Protein AF-A0A2A4X9M0-F1 (afdb_monomer_lite)

Radius of gyration: 21.64 Å; chains: 1; bounding box: 38×51×65 Å

Foldseek 3Di:
DDDPPPPPVVVVVVVVPVPPPLVVVQLVVLPDPLF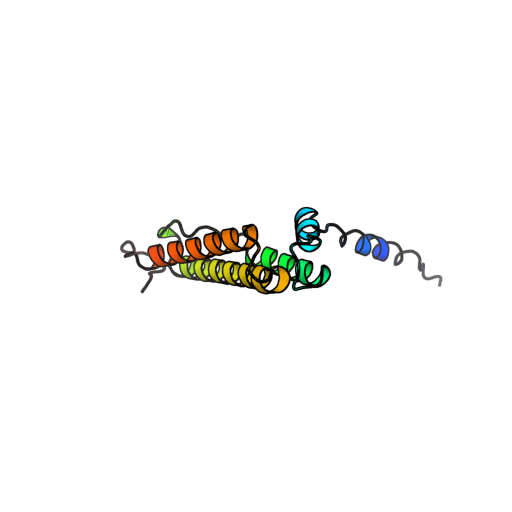PADHSVVSSVLVVVLCVLQPPQDFLDDLLCALVVLVVSLVSLVSNLVSLQCSCCRGRVVPDPVSVVSSVVSVVSNVRSVVSLPDAHDPPRPHHRD

Sequence (130 aa):
MFVNYSQYLVCCFFALVFLTVSNTAFSRGCASPANVGCSVAECEALQATMKVTCGKVSSCEKISTGCSDLQAMKGKWLACYTERNIINNRCYAGGDLGHQMAAASAIEHVGKCEKMIALPEPIGCADPCP

Secondary structure (DSSP, 8-state):
----TTSSHHHHHHHHHTT----HHHHHHHTSTT--SS-HHHHHHHHHHHHHHTTT------GGG-HHHHHHHHHHHHHHHHHHHHHHHHHSTT--HHHHHHHHHHHHHHHHHHHHHTSPPPTT-SS---

pLDDT: mean 80.92, std 18.94, range [36.75, 97.75]

Structure (mmCIF, N/CA/C/O backbone):
data_AF-A0A2A4X9M0-F1
#
_entry.id   AF-A0A2A4X9M0-F1
#
loop_
_atom_site.group_PDB
_atom_site.id
_atom_site.type_symbol
_atom_site.label_atom_id
_atom_site.label_alt_id
_atom_site.label_comp_id
_atom_site.label_asym_id
_atom_site.label_entity_id
_atom_site.label_seq_id
_atom_site.pdbx_PDB_ins_code
_atom_site.Cartn_x
_atom_site.Cartn_y
_atom_site.Cartn_z
_atom_site.occupancy
_atom_site.B_iso_or_equiv
_atom_site.auth_seq_id
_atom_site.auth_comp_id
_atom_site.auth_asym_id
_atom_site.auth_atom_id
_atom_site.pdbx_PDB_model_num
ATOM 1 N N . MET A 1 1 ? -24.620 -40.696 -38.819 1.00 42.16 1 MET A N 1
ATOM 2 C CA . MET A 1 1 ? -23.360 -40.275 -38.170 1.00 42.16 1 MET A CA 1
ATOM 3 C C . MET A 1 1 ? -22.722 -39.182 -39.010 1.00 42.16 1 MET A C 1
ATOM 5 O O . MET A 1 1 ? -22.081 -39.512 -39.988 1.00 42.16 1 MET A O 1
ATOM 9 N N . PHE A 1 2 ? -22.925 -37.913 -38.659 1.00 36.75 2 PHE A N 1
ATOM 10 C CA . PHE A 1 2 ? -22.014 -36.820 -39.014 1.00 36.75 2 PHE A CA 1
ATOM 11 C C . PHE A 1 2 ? -22.091 -35.807 -37.875 1.00 36.75 2 PHE A C 1
ATOM 13 O O . PHE A 1 2 ? -23.095 -35.125 -37.688 1.00 36.75 2 PHE A O 1
ATOM 20 N N . VAL A 1 3 ? -21.058 -35.834 -37.038 1.00 41.59 3 VAL A N 1
ATOM 21 C CA . VAL A 1 3 ? -20.885 -34.967 -35.875 1.00 41.59 3 VAL A CA 1
ATOM 22 C C . VAL A 1 3 ? -20.485 -33.596 -36.415 1.00 41.59 3 VAL A C 1
ATOM 24 O O . VAL A 1 3 ? -19.462 -33.470 -37.086 1.00 41.59 3 VAL A O 1
ATOM 27 N N . ASN A 1 4 ? -21.327 -32.586 -36.204 1.00 41.84 4 ASN A N 1
ATOM 28 C CA . ASN A 1 4 ? -21.136 -31.260 -36.781 1.00 41.84 4 ASN A CA 1
ATOM 29 C C . ASN A 1 4 ? -20.118 -30.475 -35.933 1.00 41.84 4 ASN A C 1
ATOM 31 O O . ASN A 1 4 ? -20.447 -29.870 -34.918 1.00 41.84 4 ASN A O 1
ATOM 35 N N . TYR A 1 5 ? -18.856 -30.520 -36.361 1.00 48.53 5 TYR A N 1
ATOM 36 C CA . TYR A 1 5 ? -17.669 -29.891 -35.755 1.00 48.53 5 TYR A CA 1
ATOM 37 C C . TYR A 1 5 ? -17.692 -28.343 -35.751 1.00 48.53 5 TYR A C 1
ATOM 39 O O . TYR A 1 5 ? -16.729 -27.700 -35.338 1.00 48.53 5 TYR A O 1
ATOM 47 N N . SER A 1 6 ? -18.786 -27.730 -36.210 1.00 46.78 6 SER A N 1
ATOM 48 C CA . SER A 1 6 ? -18.904 -26.295 -36.496 1.00 46.78 6 SER A CA 1
ATOM 49 C C . SER A 1 6 ? -19.495 -25.460 -35.347 1.00 46.78 6 SER A C 1
ATOM 51 O O . SER A 1 6 ? -19.892 -24.318 -35.568 1.00 46.78 6 SER A O 1
ATOM 53 N N . GLN A 1 7 ? -19.584 -25.999 -34.127 1.00 44.78 7 GLN A N 1
ATOM 54 C CA . GLN A 1 7 ? -20.085 -25.258 -32.954 1.00 44.78 7 GLN A CA 1
ATOM 55 C C . GLN A 1 7 ? -19.000 -24.898 -31.930 1.00 44.78 7 GLN A C 1
ATOM 57 O O . GLN A 1 7 ? -19.199 -23.991 -31.129 1.00 44.78 7 GLN A O 1
ATOM 62 N N . TYR A 1 8 ? -17.823 -25.527 -31.994 1.00 45.12 8 TYR A N 1
ATOM 63 C CA . TYR A 1 8 ? -16.724 -25.243 -31.061 1.00 45.12 8 TYR A CA 1
ATOM 64 C C . TYR A 1 8 ? -15.825 -24.080 -31.503 1.00 45.12 8 TYR A C 1
ATOM 66 O O . TYR A 1 8 ? -15.184 -23.442 -30.673 1.00 45.12 8 TYR A O 1
ATOM 74 N N . LEU A 1 9 ? -15.811 -23.751 -32.798 1.00 44.59 9 LEU A N 1
ATOM 75 C CA . LEU A 1 9 ? -14.924 -22.724 -33.360 1.00 44.59 9 LEU A CA 1
ATOM 76 C C . LEU A 1 9 ? -15.377 -21.285 -33.055 1.00 44.59 9 LEU A C 1
ATOM 78 O O . LEU A 1 9 ? -14.558 -20.370 -33.038 1.00 44.59 9 LEU A O 1
ATOM 82 N N . VAL A 1 10 ? -16.662 -21.084 -32.746 1.00 47.69 10 VAL A N 1
ATOM 83 C CA . VAL A 1 10 ? -17.224 -19.752 -32.453 1.00 47.69 10 VAL A CA 1
ATOM 84 C C . VAL A 1 10 ? -17.037 -19.362 -30.979 1.00 47.69 10 VAL A C 1
ATOM 86 O O . VAL A 1 10 ? -16.906 -18.180 -30.666 1.00 47.69 10 VAL A O 1
ATOM 89 N N . CYS A 1 11 ? -16.918 -20.333 -30.066 1.00 38.84 11 CYS A N 1
ATOM 90 C CA . CYS A 1 11 ? -16.662 -20.056 -28.648 1.00 38.84 11 CYS A CA 1
ATOM 91 C C . CYS A 1 11 ? -15.207 -19.646 -28.361 1.00 38.84 11 CYS A C 1
ATOM 93 O O . CYS A 1 11 ? -14.969 -18.891 -27.421 1.00 38.84 11 CYS A O 1
ATOM 95 N N . CYS A 1 12 ? -14.236 -20.073 -29.177 1.00 40.78 12 CYS A N 1
ATOM 96 C CA . CYS A 1 12 ? -12.833 -19.685 -28.983 1.00 40.78 12 CYS A CA 1
ATOM 97 C C . CYS A 1 12 ? -12.534 -18.237 -29.400 1.00 40.78 12 CYS A C 1
ATOM 99 O O . CYS A 1 12 ? -11.636 -17.620 -28.832 1.00 40.78 12 CYS A O 1
ATOM 101 N N . PHE A 1 13 ? -13.295 -17.658 -30.335 1.00 39.66 13 PHE A N 1
ATOM 102 C CA . PHE A 1 13 ? -13.058 -16.278 -30.772 1.00 39.66 13 PHE A CA 1
ATOM 103 C C . PHE A 1 13 ? -13.588 -15.225 -29.792 1.00 39.66 13 PHE A C 1
ATOM 105 O O . PHE A 1 13 ? -12.980 -14.166 -29.656 1.00 39.66 13 PHE A O 1
ATOM 112 N N . PHE A 1 14 ? -14.650 -15.516 -29.035 1.00 42.00 14 PHE A N 1
ATOM 113 C CA . PHE A 1 14 ? -15.141 -14.588 -28.008 1.00 42.00 14 PHE A CA 1
ATOM 114 C C . PHE A 1 14 ? -14.276 -14.560 -26.739 1.00 42.00 14 PHE A C 1
ATOM 116 O O . PHE A 1 14 ? -14.299 -13.568 -26.014 1.00 42.00 14 PHE A O 1
ATOM 123 N N . ALA A 1 15 ? -13.460 -15.590 -26.493 1.00 42.94 15 ALA A N 1
ATOM 124 C CA . ALA A 1 15 ? -12.535 -15.618 -25.358 1.00 42.94 15 ALA A CA 1
ATOM 125 C C . ALA A 1 15 ? -11.275 -14.751 -25.566 1.00 42.94 15 ALA A C 1
ATOM 127 O O . ALA A 1 15 ? -10.626 -14.376 -24.593 1.00 42.94 15 ALA A O 1
ATOM 128 N N . LEU A 1 16 ? -10.937 -14.391 -26.810 1.00 44.38 16 LEU A N 1
ATOM 129 C CA . LEU A 1 16 ? -9.735 -13.603 -27.120 1.00 44.38 16 LEU A CA 1
ATOM 130 C C . LEU A 1 16 ? -9.968 -12.085 -27.136 1.00 44.38 16 LEU A C 1
ATOM 132 O O . LEU A 1 16 ? -9.009 -11.324 -27.041 1.00 44.38 16 LEU A O 1
ATOM 136 N N . VAL A 1 17 ? -11.220 -11.625 -27.208 1.00 44.53 17 VAL A N 1
ATOM 137 C CA . VAL A 1 17 ? -11.535 -10.185 -27.303 1.00 44.53 17 VAL A CA 1
ATOM 138 C C . VAL A 1 17 ? -11.703 -9.525 -25.925 1.00 44.53 17 VAL A C 1
ATOM 140 O O . VAL A 1 17 ? -11.569 -8.312 -25.802 1.00 44.53 17 VAL A O 1
ATOM 143 N N . PHE A 1 18 ? -11.913 -10.298 -24.855 1.00 41.16 18 PHE A N 1
ATOM 144 C CA . PHE A 1 18 ? -12.060 -9.747 -23.498 1.00 41.16 18 PHE A CA 1
ATOM 145 C C . PHE A 1 18 ? -10.736 -9.481 -22.761 1.00 41.16 18 PHE A C 1
ATOM 147 O O . PHE A 1 18 ? -10.754 -8.852 -21.704 1.00 41.16 18 PHE A O 1
ATOM 154 N N . LEU A 1 19 ? -9.591 -9.904 -23.307 1.00 45.66 19 LEU A N 1
ATOM 155 C CA . LEU A 1 19 ? -8.284 -9.740 -22.653 1.00 45.66 19 LEU A CA 1
ATOM 156 C C . LEU A 1 19 ? -7.548 -8.440 -23.015 1.00 45.66 19 LEU A C 1
ATOM 158 O O . LEU A 1 19 ? -6.517 -8.155 -22.416 1.00 45.66 19 LEU A O 1
ATOM 162 N N . THR A 1 20 ? -8.060 -7.627 -23.942 1.00 46.38 20 THR A N 1
ATOM 163 C CA . THR A 1 20 ? -7.380 -6.393 -24.388 1.00 46.38 20 THR A CA 1
ATOM 164 C C . THR A 1 20 ? -8.012 -5.103 -23.880 1.00 46.38 20 THR A C 1
ATOM 166 O O . THR A 1 20 ? -7.573 -4.018 -24.262 1.00 46.38 20 THR A O 1
ATOM 169 N N . VAL A 1 21 ? -8.955 -5.167 -22.931 1.00 46.25 21 VAL A N 1
ATOM 170 C CA . VAL A 1 21 ? -9.297 -3.986 -22.115 1.00 46.25 21 VAL A CA 1
ATOM 171 C C . VAL A 1 21 ? -8.221 -3.798 -21.042 1.00 46.25 21 VAL A C 1
ATOM 173 O O . VAL A 1 21 ? -8.479 -3.739 -19.837 1.00 46.25 21 VAL A O 1
ATOM 176 N N . SER A 1 22 ? -6.973 -3.693 -21.493 1.00 50.28 22 SER A N 1
ATOM 177 C CA . SER A 1 22 ? -5.927 -3.027 -20.748 1.00 50.28 22 SER A CA 1
ATOM 178 C C . SER A 1 22 ? -6.467 -1.636 -20.455 1.00 50.28 22 SER A C 1
ATOM 180 O O . SER A 1 22 ? -6.724 -0.840 -21.359 1.00 50.28 22 SER A O 1
ATOM 182 N N . ASN A 1 23 ? -6.764 -1.375 -19.183 1.00 56.22 23 ASN A N 1
ATOM 183 C CA . ASN A 1 23 ? -7.183 -0.060 -18.723 1.00 56.22 23 ASN A CA 1
ATOM 184 C C . ASN A 1 23 ? -6.128 0.928 -19.220 1.00 56.22 23 ASN A C 1
ATOM 186 O O . ASN A 1 23 ? -5.010 0.938 -18.712 1.00 56.22 23 ASN A O 1
ATOM 190 N N . THR A 1 24 ? -6.469 1.714 -20.241 1.00 60.84 24 THR A N 1
ATOM 191 C CA . THR A 1 24 ? -5.487 2.458 -21.044 1.00 60.84 24 THR A CA 1
ATOM 192 C C . THR A 1 24 ? -4.602 3.381 -20.208 1.00 60.84 24 THR A C 1
ATOM 194 O O . THR A 1 24 ? -3.518 3.738 -20.650 1.00 60.84 24 THR A O 1
ATOM 197 N N . ALA A 1 25 ? -5.033 3.776 -19.007 1.00 64.31 25 ALA A N 1
ATOM 198 C CA . ALA A 1 25 ? -4.235 4.544 -18.057 1.00 64.31 25 ALA A CA 1
ATOM 199 C C . ALA A 1 25 ? -3.129 3.720 -17.362 1.00 64.31 25 ALA A C 1
ATOM 201 O O . ALA A 1 25 ? -2.007 4.210 -17.261 1.00 64.31 25 ALA A O 1
ATOM 202 N N . PHE A 1 26 ? -3.396 2.478 -16.932 1.00 71.69 26 PHE A N 1
ATOM 203 C CA . PHE A 1 26 ? -2.384 1.636 -16.271 1.00 71.69 26 PHE A CA 1
ATOM 204 C C . PHE A 1 26 ? -1.287 1.216 -17.244 1.00 71.69 26 PHE A C 1
ATOM 206 O O . PHE A 1 26 ? -0.111 1.404 -16.945 1.00 71.69 26 PHE A O 1
ATOM 213 N N . SER A 1 27 ? -1.658 0.755 -18.440 1.00 72.44 27 SER A N 1
ATOM 214 C CA . SER A 1 27 ? -0.673 0.395 -19.469 1.00 72.44 27 SER A CA 1
ATOM 215 C C . SER A 1 27 ? 0.169 1.592 -19.909 1.00 72.44 27 SER A C 1
ATOM 217 O O . SER A 1 27 ? 1.367 1.447 -20.132 1.00 72.44 27 SER A O 1
ATOM 219 N N . ARG A 1 28 ? -0.413 2.803 -19.956 1.00 79.31 28 ARG A N 1
ATOM 220 C CA . ARG A 1 28 ? 0.351 4.039 -20.200 1.00 79.31 28 ARG A CA 1
ATOM 221 C C . ARG A 1 28 ? 1.349 4.342 -19.080 1.00 79.31 28 ARG A C 1
ATOM 223 O O . ARG A 1 28 ? 2.475 4.721 -19.378 1.00 79.31 28 ARG A O 1
ATOM 230 N N . GLY A 1 29 ? 0.964 4.156 -17.817 1.00 84.19 29 GLY A N 1
ATOM 231 C CA . GLY A 1 29 ? 1.869 4.327 -16.676 1.00 84.19 29 GLY A CA 1
ATOM 232 C C . GLY A 1 29 ? 3.013 3.309 -16.661 1.00 84.19 29 GLY A C 1
ATOM 233 O O . GLY A 1 29 ? 4.152 3.670 -16.375 1.00 84.19 29 GLY A O 1
ATOM 234 N N . CYS A 1 30 ? 2.734 2.057 -17.027 1.00 91.50 30 CYS A N 1
ATOM 235 C CA . CYS A 1 30 ? 3.726 0.980 -17.063 1.00 91.50 30 CYS A CA 1
ATOM 236 C C . CYS A 1 30 ? 4.712 1.077 -18.233 1.00 91.50 30 CYS A C 1
ATOM 238 O O . CYS A 1 30 ? 5.851 0.634 -18.098 1.00 91.50 30 CYS A O 1
ATOM 240 N N . ALA A 1 31 ? 4.296 1.674 -19.353 1.00 91.81 31 ALA A N 1
ATOM 241 C CA . ALA A 1 31 ? 5.158 1.984 -20.494 1.00 91.81 31 ALA A CA 1
ATOM 242 C C . ALA A 1 31 ? 5.908 3.327 -20.351 1.00 91.81 31 ALA A C 1
ATOM 244 O O . ALA A 1 31 ? 6.608 3.744 -21.272 1.00 91.81 31 ALA A O 1
ATOM 245 N N . SER A 1 32 ? 5.742 4.028 -19.224 1.00 89.00 32 SER A N 1
ATOM 246 C CA . SER A 1 32 ? 6.426 5.294 -18.954 1.00 89.00 32 SER A CA 1
ATOM 247 C C . SER A 1 32 ? 7.942 5.095 -18.837 1.00 89.00 32 SER A C 1
ATOM 249 O O . SER A 1 32 ? 8.364 4.139 -18.186 1.00 89.00 32 SER A O 1
ATOM 251 N N . PRO A 1 33 ? 8.775 6.035 -19.326 1.00 87.94 33 PRO A N 1
ATOM 252 C CA . PRO A 1 33 ? 10.217 6.043 -19.058 1.00 87.94 33 PRO A CA 1
ATOM 253 C C . PRO A 1 33 ? 10.579 6.103 -17.565 1.00 87.94 33 PRO A C 1
ATOM 255 O O . PRO A 1 33 ? 11.708 5.796 -17.199 1.00 87.94 33 PRO A O 1
ATOM 258 N N . ALA A 1 34 ? 9.641 6.511 -16.702 1.00 89.56 34 ALA A N 1
ATOM 259 C CA . ALA A 1 34 ? 9.822 6.501 -15.251 1.00 89.56 34 ALA A CA 1
ATOM 260 C C . ALA A 1 34 ? 9.810 5.081 -14.652 1.00 89.56 34 ALA A C 1
ATOM 262 O O . ALA A 1 34 ? 10.318 4.883 -13.549 1.00 89.56 34 ALA A O 1
ATOM 263 N N . ASN A 1 35 ? 9.241 4.096 -15.358 1.00 93.25 35 ASN A N 1
ATOM 264 C CA . ASN A 1 35 ? 9.377 2.694 -14.988 1.00 93.25 35 ASN A CA 1
ATOM 265 C C . ASN A 1 35 ? 10.771 2.207 -15.408 1.00 93.25 35 ASN A C 1
ATOM 267 O O . ASN A 1 35 ? 11.022 1.917 -16.576 1.00 93.25 35 ASN A O 1
ATOM 271 N N . VAL A 1 36 ? 11.678 2.148 -14.439 1.00 93.31 36 VAL A N 1
ATOM 272 C CA . VAL A 1 36 ? 13.096 1.808 -14.636 1.00 93.31 36 VAL A CA 1
ATOM 273 C C . VAL A 1 36 ? 13.473 0.455 -14.032 1.00 93.31 36 VAL A C 1
ATO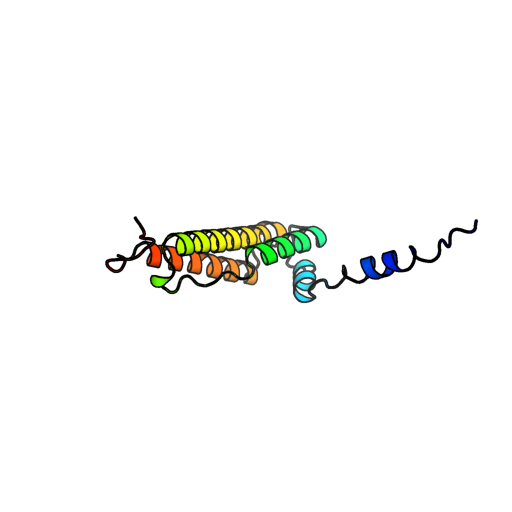M 275 O O . VAL A 1 36 ? 14.570 -0.040 -14.279 1.00 93.31 36 VAL A O 1
ATOM 278 N N . GLY A 1 37 ? 12.596 -0.127 -13.209 1.00 92.31 37 GLY A N 1
ATOM 279 C CA . GLY A 1 37 ? 12.923 -1.281 -12.367 1.00 92.31 37 GLY A CA 1
ATOM 280 C C . GLY A 1 37 ? 12.245 -2.592 -12.760 1.00 92.31 37 GLY A C 1
ATOM 281 O O . GLY A 1 37 ? 12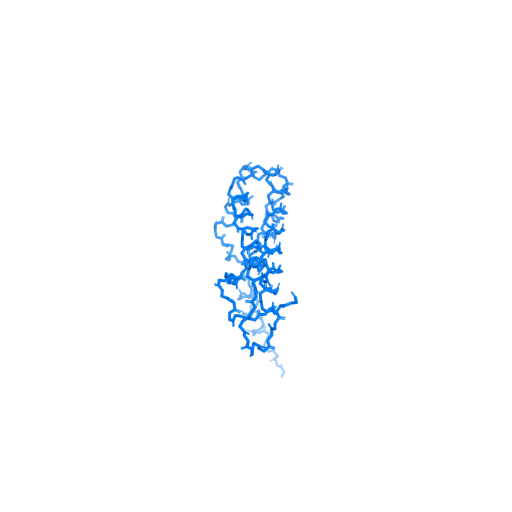.688 -3.653 -12.313 1.00 92.31 37 GLY A O 1
ATOM 282 N N . CYS A 1 38 ? 11.194 -2.552 -13.585 1.00 94.50 38 CYS A N 1
ATOM 283 C CA . CYS A 1 38 ? 10.413 -3.741 -13.915 1.00 94.50 38 CYS A CA 1
ATOM 284 C C . CYS A 1 38 ? 9.964 -3.760 -15.385 1.00 94.50 38 CYS A C 1
ATOM 286 O O . CYS A 1 38 ? 9.906 -2.732 -16.060 1.00 94.50 38 CYS A O 1
ATOM 288 N N . SER A 1 39 ? 9.633 -4.947 -15.902 1.00 95.69 39 SER A N 1
ATOM 289 C CA . SER A 1 39 ? 9.077 -5.060 -17.259 1.00 95.69 39 SER A CA 1
ATOM 290 C C . SER A 1 39 ? 7.656 -4.485 -17.335 1.00 95.69 39 SER A C 1
ATOM 292 O O . SER A 1 39 ? 6.954 -4.411 -16.326 1.00 95.69 39 SER A O 1
ATOM 294 N N . VAL A 1 40 ? 7.186 -4.126 -18.537 1.00 93.50 40 VAL A N 1
ATOM 295 C CA . VAL A 1 40 ? 5.803 -3.643 -18.728 1.00 93.50 40 VAL A CA 1
ATOM 296 C C . VAL A 1 40 ? 4.784 -4.676 -18.233 1.00 93.50 40 VAL A C 1
ATOM 298 O O . VAL A 1 40 ? 3.887 -4.322 -17.476 1.00 93.50 40 VAL A O 1
ATOM 301 N N . ALA A 1 41 ? 4.963 -5.955 -18.581 1.00 93.50 41 ALA A N 1
ATOM 302 C CA . ALA A 1 41 ? 4.066 -7.031 -18.155 1.00 93.50 41 ALA A CA 1
ATOM 303 C C . ALA A 1 41 ? 4.058 -7.230 -16.627 1.00 93.50 41 ALA A C 1
ATOM 305 O O . ALA A 1 41 ? 3.009 -7.474 -16.035 1.00 93.50 41 ALA A O 1
ATOM 306 N N . GLU A 1 42 ? 5.216 -7.092 -15.975 1.00 95.75 42 GLU A N 1
ATOM 307 C CA . GLU A 1 42 ? 5.323 -7.152 -14.513 1.00 95.75 42 GLU A CA 1
ATOM 308 C C . GLU A 1 42 ? 4.596 -5.975 -13.852 1.00 95.75 42 GLU A C 1
ATOM 310 O O . GLU A 1 42 ? 3.803 -6.184 -12.934 1.00 95.75 42 GLU A O 1
ATOM 315 N N . CYS A 1 43 ? 4.802 -4.752 -14.352 1.00 95.62 43 CYS A N 1
ATOM 316 C CA . CYS A 1 43 ? 4.078 -3.576 -13.874 1.00 95.62 43 CYS A CA 1
ATOM 317 C C . CYS A 1 43 ? 2.563 -3.755 -14.010 1.00 95.62 43 CYS A C 1
ATOM 319 O O . CYS A 1 43 ? 1.825 -3.491 -13.063 1.00 95.62 43 CYS A O 1
ATOM 321 N N . GLU A 1 44 ? 2.086 -4.236 -15.159 1.00 94.56 44 GLU A N 1
ATOM 322 C CA . GLU A 1 44 ? 0.657 -4.450 -15.397 1.00 94.56 44 GLU A CA 1
ATOM 323 C C . GLU A 1 44 ? 0.063 -5.498 -14.451 1.00 94.56 44 GLU A C 1
ATOM 325 O O . GLU A 1 44 ? -1.026 -5.284 -13.911 1.00 94.56 44 GLU A O 1
ATOM 330 N N . ALA A 1 45 ? 0.787 -6.590 -14.189 1.00 94.19 45 ALA A N 1
ATOM 331 C CA . ALA A 1 45 ? 0.373 -7.601 -13.221 1.00 94.19 45 ALA A CA 1
ATOM 332 C C . ALA A 1 45 ? 0.277 -7.021 -11.800 1.00 94.19 45 ALA A C 1
ATOM 334 O O . ALA A 1 45 ? -0.730 -7.219 -11.119 1.00 94.19 45 ALA A O 1
ATOM 335 N N . LEU A 1 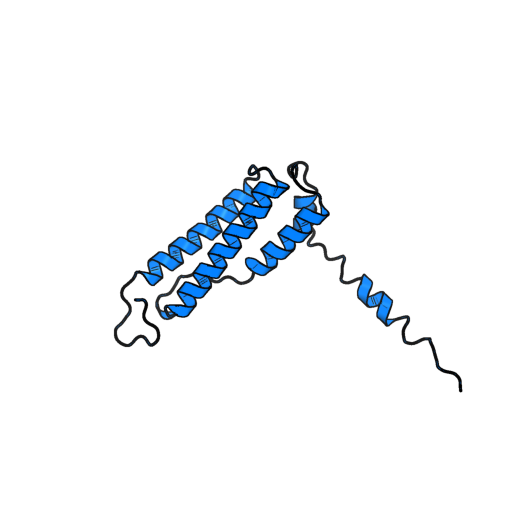46 ? 1.278 -6.246 -11.370 1.00 95.00 46 LEU A N 1
ATOM 336 C CA . LEU A 1 46 ? 1.266 -5.600 -10.056 1.00 95.00 46 LEU A CA 1
ATOM 337 C C . LEU A 1 46 ? 0.140 -4.561 -9.941 1.00 95.00 46 LEU A C 1
ATOM 339 O O . LEU A 1 46 ? -0.565 -4.529 -8.934 1.00 95.00 46 LEU A O 1
ATOM 343 N N . GLN A 1 47 ? -0.098 -3.755 -10.980 1.00 93.75 47 GLN A N 1
ATOM 344 C CA . GLN A 1 47 ? -1.216 -2.802 -11.025 1.00 93.75 47 GLN A CA 1
ATOM 345 C C . GLN A 1 47 ? -2.575 -3.515 -10.964 1.00 93.75 47 GLN A C 1
ATOM 347 O O . GLN A 1 47 ? -3.501 -3.024 -10.313 1.00 93.75 47 GLN A O 1
ATOM 352 N N . ALA A 1 48 ? -2.713 -4.681 -11.605 1.00 92.56 48 ALA A N 1
ATOM 353 C CA . ALA A 1 48 ? -3.925 -5.492 -11.529 1.00 92.56 48 ALA A CA 1
ATOM 354 C C . ALA A 1 48 ? -4.166 -6.017 -10.105 1.00 92.56 48 ALA A C 1
ATOM 356 O O . ALA A 1 48 ? -5.275 -5.863 -9.586 1.00 92.56 48 ALA A O 1
ATOM 357 N N . THR A 1 49 ? -3.130 -6.547 -9.448 1.00 93.19 49 THR A N 1
ATOM 358 C CA . THR A 1 49 ? -3.191 -6.964 -8.038 1.00 93.19 49 THR A CA 1
ATOM 359 C C . THR A 1 49 ? -3.561 -5.790 -7.137 1.00 93.19 49 THR A C 1
ATOM 361 O O . THR A 1 49 ? -4.552 -5.863 -6.411 1.00 93.19 49 THR A O 1
ATOM 364 N N . MET A 1 50 ? -2.858 -4.660 -7.259 1.00 93.94 50 MET A N 1
ATOM 365 C CA . MET A 1 50 ? -3.155 -3.439 -6.507 1.00 93.94 50 MET A CA 1
ATOM 366 C C . MET A 1 50 ? -4.603 -2.986 -6.714 1.00 93.94 50 MET A C 1
ATOM 368 O O . MET A 1 50 ? -5.268 -2.602 -5.755 1.00 93.94 50 MET A O 1
ATOM 372 N N . LYS A 1 51 ? -5.134 -3.054 -7.940 1.00 91.62 51 LYS A N 1
ATOM 373 C CA . LYS A 1 51 ? -6.521 -2.665 -8.237 1.00 91.62 51 LYS A CA 1
ATOM 374 C C . LYS A 1 51 ? -7.532 -3.551 -7.514 1.00 91.62 51 LYS A C 1
ATOM 376 O O . LYS A 1 51 ? -8.538 -3.034 -7.030 1.00 91.62 51 LYS A O 1
ATOM 381 N N . VAL A 1 52 ? -7.288 -4.859 -7.460 1.00 92.25 52 VAL A N 1
ATOM 382 C CA . VAL A 1 52 ? -8.150 -5.800 -6.733 1.00 92.25 52 VAL A CA 1
ATOM 383 C C . VAL A 1 52 ? -8.062 -5.538 -5.230 1.00 92.25 52 VAL A C 1
ATOM 385 O O . VAL A 1 52 ? -9.097 -5.385 -4.588 1.00 92.25 52 VAL A O 1
ATOM 388 N N . THR A 1 53 ? -6.850 -5.395 -4.692 1.00 91.75 53 THR A N 1
ATOM 389 C CA . THR A 1 53 ? -6.605 -5.187 -3.257 1.00 91.75 53 THR A CA 1
ATOM 390 C C . THR A 1 53 ? -7.152 -3.850 -2.751 1.00 91.75 53 THR A C 1
ATOM 392 O O . THR A 1 53 ? -7.818 -3.798 -1.721 1.00 91.75 53 THR A O 1
ATOM 395 N N . CYS A 1 54 ? -6.912 -2.761 -3.482 1.00 90.75 54 CYS A N 1
ATOM 396 C CA . CYS A 1 54 ? -7.392 -1.419 -3.142 1.00 90.75 54 CYS A CA 1
ATOM 397 C C . CYS A 1 54 ? -8.858 -1.173 -3.536 1.00 90.75 54 CYS A C 1
ATOM 399 O O . CYS A 1 54 ? -9.407 -0.105 -3.254 1.00 90.75 54 CYS A O 1
ATOM 401 N N . GLY A 1 55 ? -9.492 -2.099 -4.255 1.00 85.44 55 GLY A N 1
ATOM 402 C CA . GLY A 1 55 ? -10.839 -1.916 -4.777 1.00 85.44 55 GLY A CA 1
ATOM 403 C C . GLY A 1 55 ? -11.894 -1.912 -3.670 1.00 85.44 55 GLY A C 1
ATOM 404 O O . GLY A 1 55 ? -11.917 -2.796 -2.820 1.00 85.44 55 GLY A O 1
ATOM 405 N N . LYS A 1 56 ? -12.831 -0.953 -3.730 1.00 79.88 56 LYS A N 1
ATOM 406 C CA . LYS A 1 56 ? -14.020 -0.882 -2.853 1.00 79.88 56 LYS A CA 1
ATOM 407 C C . LYS A 1 56 ? -13.699 -0.807 -1.350 1.00 79.88 56 LYS A C 1
ATOM 409 O O . LYS A 1 56 ? -14.489 -1.279 -0.532 1.00 79.88 56 LYS A O 1
ATOM 414 N N . VAL A 1 57 ? -12.564 -0.220 -0.973 1.00 80.38 57 VAL A N 1
ATOM 415 C CA . VAL A 1 57 ? -12.257 0.016 0.442 1.00 80.38 57 VAL A CA 1
ATOM 416 C C . VAL A 1 57 ? -12.992 1.275 0.903 1.00 80.38 57 VAL A C 1
ATOM 418 O O . VAL A 1 57 ? -12.760 2.368 0.390 1.00 80.38 57 VAL A O 1
ATOM 421 N N . SER A 1 58 ? -13.928 1.114 1.836 1.00 82.44 58 SER A N 1
ATOM 422 C CA . SER A 1 58 ? -14.638 2.222 2.474 1.00 82.44 58 SER A CA 1
ATOM 423 C C . SER A 1 58 ? -13.753 2.941 3.491 1.00 82.44 58 SER A C 1
ATOM 425 O O . SER A 1 58 ? -12.791 2.389 4.026 1.00 82.44 58 SER A O 1
ATOM 427 N N . SER A 1 59 ? -14.087 4.198 3.763 1.00 80.06 59 SER A N 1
ATOM 428 C CA . SER A 1 59 ? -13.432 4.986 4.802 1.00 80.06 59 SER A CA 1
ATOM 429 C C . SER A 1 59 ? -13.916 4.562 6.196 1.00 80.06 59 SER A C 1
ATOM 431 O O . SER A 1 59 ? -15.085 4.219 6.378 1.00 80.06 59 SER A O 1
ATOM 433 N N . CYS A 1 60 ? -13.028 4.611 7.190 1.00 85.38 60 CYS A N 1
ATOM 434 C CA . CYS A 1 60 ? -13.338 4.328 8.594 1.00 85.38 60 CYS A CA 1
ATOM 435 C C . CYS A 1 60 ? -13.908 5.570 9.297 1.00 85.38 60 CYS A C 1
ATOM 437 O O . CYS A 1 60 ? -13.253 6.158 10.152 1.00 85.38 60 CYS A O 1
ATOM 439 N N . GLU A 1 61 ? -15.100 6.017 8.899 1.00 76.38 61 GLU A N 1
ATOM 440 C CA . GLU A 1 61 ? -15.650 7.320 9.330 1.00 76.38 61 GLU A CA 1
ATOM 441 C C . GLU A 1 61 ? -16.638 7.248 10.493 1.00 76.38 61 GLU A C 1
ATOM 443 O O . GLU A 1 61 ? -17.000 8.282 11.050 1.00 76.38 61 GLU A O 1
ATOM 448 N N . LYS A 1 62 ? -17.114 6.054 10.861 1.00 69.94 62 LYS A N 1
ATOM 449 C CA . LYS A 1 62 ? -18.201 5.911 11.836 1.00 69.94 62 LYS A CA 1
ATOM 450 C C . LYS A 1 62 ? -17.907 4.825 12.859 1.00 69.94 62 LYS A C 1
ATOM 452 O O . LYS A 1 62 ? -17.649 3.685 12.486 1.00 69.94 62 LYS A O 1
ATOM 457 N N . ILE A 1 63 ? -18.056 5.180 14.136 1.00 62.72 63 ILE A N 1
ATOM 458 C CA . ILE A 1 63 ? -18.023 4.252 15.281 1.00 62.72 63 ILE A CA 1
ATOM 459 C C . ILE A 1 63 ? -19.121 3.190 15.161 1.00 62.72 63 ILE A C 1
ATOM 461 O O . ILE A 1 63 ? -18.902 2.037 15.499 1.00 62.72 63 ILE A O 1
ATOM 465 N N . SER A 1 64 ? -20.284 3.544 14.598 1.00 62.50 64 SER A N 1
ATOM 466 C CA . SER A 1 64 ? -21.422 2.623 14.443 1.00 62.50 64 SER A CA 1
ATOM 467 C C . SER A 1 64 ? -21.157 1.434 13.513 1.00 62.50 64 SER A C 1
ATOM 469 O O . SER A 1 64 ? -22.043 0.611 13.325 1.00 62.50 64 SER A O 1
ATOM 471 N N . THR A 1 65 ? -19.990 1.390 12.870 1.00 70.12 65 THR A N 1
ATOM 472 C CA . THR A 1 65 ? -19.581 0.296 11.984 1.00 70.12 65 THR A CA 1
ATOM 473 C C . THR A 1 65 ? -19.189 -0.954 12.786 1.00 70.12 65 THR A C 1
ATOM 475 O O . THR A 1 65 ? -19.118 -2.021 12.207 1.00 70.12 65 THR A O 1
ATOM 478 N N . GLY A 1 66 ? -19.016 -0.862 14.113 1.00 82.62 66 GLY A N 1
ATOM 479 C CA . GLY A 1 66 ? -18.574 -1.985 14.947 1.00 82.62 66 GLY A CA 1
ATOM 480 C C . GLY A 1 66 ? -17.070 -2.238 14.812 1.00 82.62 66 GLY A C 1
ATOM 481 O O . GLY A 1 66 ? -16.444 -1.893 13.798 1.00 82.62 66 GLY A O 1
ATOM 482 N N . CYS A 1 67 ? -16.460 -2.799 15.853 1.00 88.12 67 CYS A N 1
ATOM 483 C CA . CYS A 1 67 ? -15.014 -2.958 15.897 1.00 88.12 67 CYS A CA 1
ATOM 484 C C . CYS A 1 67 ? -14.465 -3.901 14.821 1.00 88.12 67 CYS A C 1
ATOM 486 O O . CYS A 1 67 ? -13.438 -3.612 14.198 1.00 88.12 67 CYS A O 1
ATOM 488 N N . SER A 1 68 ? -15.144 -5.020 14.573 1.00 89.88 68 SER A N 1
ATOM 489 C CA . SER A 1 68 ? -14.724 -6.033 13.602 1.00 89.88 68 SER A CA 1
ATOM 490 C C . SER A 1 68 ? -14.639 -5.470 12.181 1.00 89.88 68 SER A C 1
ATOM 492 O O . SER A 1 68 ? -13.638 -5.689 11.489 1.00 89.88 68 SER A O 1
ATOM 494 N N . ASP A 1 69 ? -15.610 -4.655 11.765 1.00 89.56 69 ASP A N 1
ATOM 495 C CA . ASP A 1 69 ? -15.582 -4.000 10.457 1.00 89.56 69 ASP A CA 1
ATOM 496 C C . ASP A 1 69 ? -14.496 -2.919 10.385 1.00 89.56 69 ASP A C 1
ATOM 498 O O . ASP A 1 69 ? -13.804 -2.810 9.367 1.00 89.56 69 ASP A O 1
ATOM 502 N N . LEU A 1 70 ? -14.289 -2.141 11.456 1.00 90.75 70 LEU A N 1
ATOM 503 C CA . LEU A 1 70 ? -13.190 -1.169 11.528 1.00 90.75 70 LEU A CA 1
ATOM 504 C C . LEU A 1 70 ? -11.822 -1.857 11.392 1.00 90.75 70 LEU A C 1
ATOM 506 O O . LEU A 1 70 ? -10.962 -1.377 10.646 1.00 90.75 70 LEU A O 1
ATOM 510 N N . GLN A 1 71 ? -11.624 -3.004 12.046 1.00 92.19 71 GLN A N 1
ATOM 511 C CA . GLN A 1 71 ? -10.406 -3.810 11.921 1.00 92.19 71 GLN A CA 1
ATOM 512 C C . GLN A 1 71 ? -10.247 -4.394 10.511 1.00 92.19 71 GLN A C 1
ATOM 514 O O . GLN A 1 71 ? -9.154 -4.331 9.938 1.00 92.19 71 GLN A O 1
ATOM 519 N N . ALA A 1 72 ? -11.326 -4.904 9.912 1.00 91.69 72 ALA A N 1
ATOM 520 C CA . ALA A 1 72 ? -11.310 -5.427 8.549 1.00 91.69 72 ALA A CA 1
ATOM 521 C C . ALA A 1 72 ? -10.972 -4.332 7.522 1.00 91.69 72 ALA A C 1
ATOM 523 O O . ALA A 1 72 ? -10.154 -4.545 6.622 1.00 91.69 72 ALA A O 1
ATOM 524 N N . MET A 1 73 ? -11.554 -3.138 7.665 1.00 92.25 73 MET A N 1
ATOM 525 C CA . MET A 1 73 ? -11.224 -1.981 6.830 1.00 92.25 73 MET A CA 1
ATOM 526 C C . MET A 1 73 ? -9.778 -1.528 7.035 1.00 92.25 73 MET A C 1
ATOM 528 O O . MET A 1 73 ? -9.089 -1.283 6.043 1.00 92.25 73 MET A O 1
ATOM 532 N N . LYS A 1 74 ? -9.286 -1.490 8.282 1.00 94.25 74 LYS A N 1
ATOM 533 C CA . LYS A 1 74 ? -7.872 -1.208 8.575 1.00 94.25 74 LYS A CA 1
ATOM 534 C C . LYS A 1 74 ? -6.952 -2.164 7.818 1.00 94.25 74 LYS A C 1
ATOM 536 O O . LYS A 1 74 ? -6.020 -1.719 7.152 1.00 94.25 74 LYS A O 1
ATOM 541 N N . GLY A 1 75 ? -7.242 -3.466 7.876 1.00 94.62 75 GLY A N 1
ATOM 542 C CA . GLY A 1 75 ? -6.484 -4.494 7.161 1.00 94.62 75 GLY A CA 1
ATOM 543 C C . GLY A 1 75 ? -6.479 -4.284 5.644 1.00 94.62 75 GLY A C 1
ATOM 544 O O . GLY A 1 75 ? -5.424 -4.366 5.017 1.00 94.62 75 GLY A O 1
ATOM 545 N N . LYS A 1 76 ? -7.628 -3.933 5.051 1.00 94.81 76 LYS A N 1
ATOM 546 C CA . LYS A 1 76 ? -7.731 -3.622 3.613 1.00 94.81 76 LYS A CA 1
ATOM 547 C C . LYS A 1 76 ? -6.917 -2.386 3.220 1.00 94.81 76 LYS A C 1
ATOM 549 O O . LYS A 1 76 ? -6.216 -2.417 2.210 1.00 94.81 76 LYS A O 1
ATOM 554 N N . TRP A 1 77 ? -6.975 -1.316 4.014 1.00 95.94 77 TRP A N 1
ATOM 555 C CA . TRP A 1 77 ? -6.173 -0.113 3.771 1.00 95.94 77 TRP A CA 1
ATOM 556 C C . TRP A 1 77 ? -4.674 -0.384 3.896 1.00 95.94 77 TRP A C 1
ATOM 558 O O . TRP A 1 77 ? -3.904 0.083 3.055 1.00 95.94 77 TRP A O 1
ATOM 568 N N . LEU A 1 78 ? -4.265 -1.198 4.875 1.00 96.94 78 LEU A N 1
ATOM 569 C CA . LEU A 1 78 ? -2.872 -1.612 5.032 1.00 96.94 78 LEU A CA 1
ATOM 570 C C . LEU A 1 78 ? -2.392 -2.443 3.835 1.00 96.94 78 LEU A C 1
ATOM 572 O O . LEU A 1 78 ? -1.327 -2.164 3.291 1.00 96.94 78 LEU A O 1
ATOM 576 N N . ALA A 1 79 ? -3.196 -3.399 3.364 1.00 96.69 79 ALA A N 1
ATOM 577 C CA . ALA A 1 79 ? -2.874 -4.173 2.167 1.00 96.69 79 ALA A CA 1
ATOM 578 C C . ALA A 1 79 ? -2.750 -3.272 0.925 1.00 96.69 79 ALA A C 1
ATOM 580 O O . ALA A 1 79 ? -1.796 -3.393 0.160 1.00 96.69 79 ALA A O 1
ATOM 581 N N . CYS A 1 80 ? -3.662 -2.310 0.755 1.00 96.06 80 CYS A N 1
ATOM 582 C CA . CYS A 1 80 ? -3.582 -1.340 -0.336 1.00 96.06 80 CYS A CA 1
ATOM 583 C C . CYS A 1 80 ? -2.302 -0.486 -0.269 1.00 96.06 80 CYS A C 1
ATOM 585 O O . CYS A 1 80 ? -1.640 -0.280 -1.288 1.00 96.06 80 CYS A O 1
ATOM 587 N N . TYR A 1 81 ? -1.923 -0.015 0.923 1.00 97.25 81 TYR A N 1
ATOM 588 C CA . TYR A 1 81 ? -0.656 0.685 1.144 1.00 97.25 81 TYR A CA 1
ATOM 589 C C . TYR A 1 81 ? 0.546 -0.177 0.734 1.00 97.25 81 TYR A C 1
ATOM 591 O O . TYR A 1 81 ? 1.437 0.301 0.026 1.00 97.25 81 TYR A O 1
ATOM 599 N N . THR A 1 82 ? 0.560 -1.449 1.133 1.00 97.75 82 THR A N 1
ATOM 600 C CA . THR A 1 82 ? 1.628 -2.391 0.786 1.00 97.75 82 THR A CA 1
ATOM 601 C C . THR A 1 82 ? 1.754 -2.568 -0.726 1.00 97.75 82 THR A C 1
ATOM 603 O O . THR A 1 82 ? 2.844 -2.363 -1.258 1.00 97.75 82 THR A O 1
ATOM 606 N N . GLU A 1 83 ? 0.659 -2.844 -1.439 1.00 96.94 83 GLU A N 1
ATOM 607 C CA . GLU A 1 83 ? 0.682 -3.019 -2.901 1.00 96.94 83 GLU A CA 1
ATOM 608 C C . GLU A 1 83 ? 1.185 -1.768 -3.635 1.00 96.94 83 GLU A C 1
ATOM 610 O O . GLU A 1 83 ? 1.988 -1.852 -4.569 1.00 96.94 83 GLU A O 1
ATOM 615 N N . ARG A 1 84 ? 0.773 -0.576 -3.184 1.00 96.00 84 ARG A N 1
ATOM 616 C CA . ARG A 1 84 ? 1.249 0.686 -3.769 1.00 96.00 84 ARG A CA 1
ATOM 617 C C . ARG A 1 84 ? 2.753 0.879 -3.593 1.00 96.00 84 ARG A C 1
ATOM 619 O O . ARG A 1 84 ? 3.411 1.325 -4.532 1.00 96.00 84 ARG A O 1
ATOM 626 N N . ASN A 1 85 ? 3.300 0.522 -2.431 1.00 97.44 85 ASN A N 1
ATOM 627 C CA . ASN A 1 85 ? 4.744 0.580 -2.195 1.00 97.44 85 ASN A CA 1
ATOM 628 C C . ASN A 1 85 ? 5.511 -0.478 -2.984 1.00 97.44 85 ASN A C 1
ATOM 630 O O . ASN A 1 85 ? 6.600 -0.178 -3.468 1.00 97.44 85 ASN A O 1
ATOM 634 N N . ILE A 1 86 ? 4.955 -1.683 -3.144 1.00 97.44 86 ILE A N 1
ATOM 635 C CA . ILE A 1 86 ? 5.560 -2.724 -3.981 1.00 97.44 86 ILE A CA 1
ATOM 636 C C . ILE A 1 86 ? 5.748 -2.185 -5.397 1.00 97.44 86 ILE A C 1
ATOM 638 O O . ILE A 1 86 ? 6.871 -2.200 -5.889 1.00 97.44 86 ILE A O 1
ATOM 642 N N . ILE A 1 87 ? 4.701 -1.631 -6.020 1.00 96.06 87 ILE A N 1
ATOM 643 C CA . ILE A 1 87 ? 4.804 -1.060 -7.372 1.00 96.06 87 ILE A CA 1
ATOM 644 C C . ILE A 1 87 ? 5.827 0.079 -7.414 1.00 96.06 87 ILE A C 1
ATOM 646 O O . ILE A 1 87 ? 6.713 0.067 -8.268 1.00 96.06 87 ILE A O 1
ATOM 650 N N . ASN A 1 88 ? 5.732 1.043 -6.490 1.00 96.75 88 ASN A N 1
ATOM 651 C CA . ASN A 1 88 ? 6.629 2.200 -6.473 1.00 96.75 88 ASN A CA 1
ATOM 652 C C . ASN A 1 88 ? 8.099 1.772 -6.382 1.00 96.75 88 ASN A C 1
ATOM 654 O O . ASN A 1 88 ? 8.936 2.203 -7.169 1.00 96.75 88 ASN A O 1
ATOM 658 N N . ASN A 1 89 ? 8.415 0.881 -5.444 1.00 96.94 89 ASN A N 1
ATOM 659 C CA . ASN A 1 89 ? 9.785 0.446 -5.203 1.00 96.94 89 ASN A CA 1
ATOM 660 C C . ASN A 1 89 ? 10.285 -0.478 -6.315 1.00 96.94 89 ASN A C 1
ATOM 662 O O . ASN A 1 89 ? 11.434 -0.361 -6.736 1.00 96.94 89 ASN A O 1
ATOM 666 N N . ARG A 1 90 ? 9.428 -1.379 -6.808 1.00 97.06 90 ARG A N 1
ATOM 667 C CA . ARG A 1 90 ? 9.812 -2.386 -7.798 1.00 97.06 90 ARG A CA 1
ATOM 668 C C . ARG A 1 90 ? 9.954 -1.809 -9.200 1.00 97.06 90 ARG A C 1
ATOM 670 O O . ARG A 1 90 ? 10.932 -2.114 -9.870 1.00 97.06 90 ARG A O 1
ATOM 677 N N . CYS A 1 91 ? 8.993 -1.008 -9.642 1.00 96.19 91 CYS A N 1
ATOM 678 C CA . CYS A 1 91 ? 8.945 -0.498 -11.011 1.00 96.19 91 CYS A CA 1
ATOM 679 C C . CYS A 1 91 ? 9.539 0.909 -11.126 1.00 96.19 91 CYS A C 1
ATOM 681 O O . CYS A 1 91 ? 10.233 1.210 -12.092 1.00 96.19 91 CYS A O 1
ATOM 683 N N . TYR A 1 92 ? 9.353 1.754 -10.113 1.00 95.81 92 TYR A N 1
ATOM 684 C CA . TYR A 1 92 ? 9.717 3.174 -10.176 1.00 95.81 92 TYR A CA 1
ATOM 685 C C . TYR A 1 92 ? 10.911 3.546 -9.285 1.00 95.81 92 TYR A C 1
ATOM 687 O O . TYR A 1 92 ? 11.156 4.727 -9.049 1.00 95.81 92 TYR A O 1
ATOM 695 N N . ALA A 1 93 ? 11.648 2.555 -8.764 1.00 94.50 93 ALA A N 1
ATOM 696 C CA . ALA A 1 93 ? 12.785 2.745 -7.852 1.00 94.50 93 ALA A CA 1
ATOM 697 C C . ALA A 1 93 ? 12.466 3.643 -6.636 1.00 94.50 93 ALA A C 1
ATOM 699 O O . ALA A 1 93 ? 13.334 4.327 -6.095 1.00 94.50 93 ALA A O 1
ATOM 700 N N . GLY A 1 94 ? 11.198 3.664 -6.223 1.00 91.81 94 GLY A N 1
ATOM 701 C CA . GLY A 1 94 ? 10.690 4.497 -5.141 1.00 91.81 94 GLY A CA 1
ATOM 702 C C . GLY A 1 94 ? 10.416 5.953 -5.530 1.00 91.81 94 GLY A C 1
ATOM 703 O O . GLY A 1 94 ? 9.940 6.699 -4.680 1.00 91.81 94 GLY A O 1
ATOM 704 N N . GLY A 1 95 ? 10.689 6.374 -6.769 1.00 90.19 95 GLY A N 1
ATOM 705 C CA . GLY A 1 95 ? 10.706 7.776 -7.197 1.00 90.19 95 GLY A CA 1
ATOM 706 C C . GLY A 1 95 ? 9.428 8.314 -7.848 1.00 90.19 95 GLY A C 1
ATOM 707 O O . GLY A 1 95 ? 9.396 9.498 -8.182 1.00 90.19 95 GLY A O 1
ATOM 708 N N . ASP A 1 96 ? 8.381 7.504 -8.039 1.00 93.56 96 ASP A N 1
ATOM 709 C CA . ASP A 1 96 ? 7.144 8.002 -8.649 1.00 93.56 96 ASP A CA 1
ATOM 710 C C . ASP A 1 96 ? 6.258 8.716 -7.618 1.00 93.56 96 ASP A C 1
ATOM 712 O O . ASP A 1 96 ? 5.704 8.109 -6.698 1.00 93.56 96 ASP A O 1
ATOM 716 N N . LEU A 1 97 ? 6.106 10.032 -7.787 1.00 93.12 97 LEU A N 1
ATOM 717 C CA . LEU A 1 97 ? 5.355 10.875 -6.856 1.00 93.12 97 LEU A CA 1
ATOM 718 C C . LEU A 1 97 ? 3.870 10.485 -6.780 1.00 93.12 97 LEU A C 1
ATOM 720 O O . LEU A 1 97 ? 3.275 10.550 -5.705 1.00 93.12 97 LEU A O 1
ATOM 724 N N . GLY A 1 98 ? 3.266 10.049 -7.889 1.00 92.00 98 GLY A N 1
ATOM 725 C CA . GLY A 1 98 ? 1.866 9.622 -7.908 1.00 92.00 98 GLY A CA 1
ATOM 726 C C . GLY A 1 98 ? 1.641 8.380 -7.043 1.00 92.00 98 GLY A C 1
ATOM 727 O O . GLY A 1 98 ? 0.718 8.338 -6.224 1.00 92.00 98 GLY A O 1
ATOM 728 N N . HIS A 1 99 ? 2.526 7.393 -7.166 1.00 91.88 99 HIS A N 1
ATOM 729 C CA . HIS A 1 99 ? 2.534 6.194 -6.343 1.00 91.88 99 HIS A CA 1
ATOM 730 C C . HIS A 1 99 ? 2.820 6.508 -4.868 1.00 91.88 99 HIS A C 1
ATOM 732 O O . HIS A 1 99 ? 2.112 5.984 -4.003 1.00 91.88 99 HIS A O 1
ATOM 738 N N . GLN A 1 100 ? 3.776 7.397 -4.572 1.00 95.69 100 GLN A N 1
ATOM 739 C CA . GLN A 1 100 ? 4.060 7.851 -3.204 1.00 95.69 100 GLN A CA 1
ATOM 740 C C . GLN A 1 100 ? 2.846 8.531 -2.558 1.00 95.69 100 GLN A C 1
ATOM 742 O O . GLN A 1 100 ? 2.446 8.157 -1.455 1.00 95.69 100 GLN A O 1
ATOM 747 N N . MET A 1 101 ? 2.221 9.495 -3.244 1.00 96.62 101 MET A N 1
ATOM 748 C CA . MET A 1 101 ? 1.043 10.207 -2.737 1.00 96.62 101 MET A CA 1
ATOM 749 C C . MET A 1 101 ? -0.122 9.252 -2.485 1.00 96.62 101 MET A C 1
ATOM 751 O O . MET A 1 101 ? -0.815 9.351 -1.472 1.00 96.62 101 MET A O 1
ATOM 755 N N . ALA A 1 102 ? -0.331 8.293 -3.383 1.00 94.25 102 ALA A N 1
ATOM 756 C CA . ALA A 1 102 ? -1.408 7.335 -3.227 1.00 94.25 102 ALA A CA 1
ATOM 757 C C . ALA A 1 102 ? -1.141 6.328 -2.091 1.00 94.25 102 ALA A C 1
ATOM 759 O O . ALA A 1 102 ? -2.083 5.912 -1.414 1.00 94.25 102 ALA A O 1
ATOM 760 N N . ALA A 1 103 ? 0.120 5.952 -1.849 1.00 96.56 103 ALA A N 1
ATOM 761 C CA . ALA A 1 103 ? 0.502 5.178 -0.669 1.00 96.56 103 ALA A CA 1
ATOM 762 C C . ALA A 1 103 ? 0.286 5.997 0.617 1.00 96.56 103 ALA A C 1
ATOM 764 O O . ALA A 1 103 ? -0.338 5.506 1.555 1.00 96.56 103 ALA A O 1
ATOM 765 N N . ALA A 1 104 ? 0.711 7.264 0.640 1.00 96.94 104 ALA A N 1
ATOM 766 C CA . ALA A 1 104 ? 0.497 8.168 1.771 1.00 96.94 104 ALA A CA 1
ATOM 767 C C . ALA A 1 104 ? -0.998 8.326 2.113 1.00 96.94 104 ALA A C 1
ATOM 769 O O . ALA A 1 104 ? -1.388 8.260 3.277 1.00 96.94 104 ALA A O 1
ATOM 770 N N . SER A 1 105 ? -1.856 8.440 1.098 1.00 94.75 105 SER A N 1
ATOM 771 C CA . SER A 1 105 ? -3.308 8.473 1.293 1.00 94.75 105 SER A CA 1
ATOM 772 C C . SER A 1 105 ? -3.844 7.166 1.894 1.00 94.75 105 SER A C 1
ATOM 774 O O . SER A 1 105 ? -4.631 7.203 2.839 1.00 94.75 105 SER A O 1
ATOM 776 N N . ALA A 1 106 ? -3.392 6.002 1.414 1.00 95.38 106 ALA A N 1
ATOM 777 C CA . ALA A 1 106 ? -3.828 4.714 1.956 1.00 95.38 106 ALA A CA 1
ATOM 778 C C . ALA A 1 106 ? -3.449 4.538 3.439 1.00 95.38 106 ALA A C 1
ATOM 780 O O . ALA A 1 106 ? -4.277 4.085 4.231 1.00 95.38 106 ALA A O 1
ATOM 781 N N . ILE A 1 107 ? -2.234 4.937 3.840 1.00 96.88 107 ILE A N 1
ATOM 782 C CA . ILE A 1 107 ? -1.810 4.837 5.246 1.00 96.88 107 ILE A CA 1
ATOM 783 C C . ILE A 1 107 ? -2.515 5.863 6.147 1.00 96.88 107 ILE A C 1
ATOM 785 O O . ILE A 1 107 ? -2.787 5.575 7.310 1.00 96.88 107 ILE A O 1
ATOM 789 N N . GLU A 1 108 ? -2.909 7.025 5.621 1.00 95.75 108 GLU A N 1
ATOM 790 C CA . GLU A 1 108 ? -3.751 7.972 6.364 1.00 95.75 108 GLU A CA 1
ATOM 791 C C . GLU A 1 108 ? -5.093 7.333 6.760 1.00 95.75 108 GLU A C 1
ATOM 793 O O . GLU A 1 108 ? -5.563 7.506 7.887 1.00 95.75 108 GLU A O 1
ATOM 798 N N . HIS A 1 109 ? -5.698 6.545 5.865 1.00 94.38 109 HIS A N 1
ATOM 799 C CA . HIS A 1 109 ? -6.929 5.818 6.173 1.00 94.38 109 HIS A CA 1
ATOM 800 C C . HIS A 1 109 ? -6.734 4.731 7.234 1.00 94.38 109 HIS A C 1
ATOM 802 O O . HIS A 1 109 ? -7.617 4.572 8.076 1.00 94.38 109 HIS A O 1
ATOM 808 N N . VAL A 1 110 ? -5.580 4.053 7.269 1.00 95.19 110 VAL A N 1
ATOM 809 C CA . VAL A 1 110 ? -5.225 3.158 8.387 1.00 95.19 110 VAL A CA 1
ATOM 810 C C . VAL A 1 110 ? -5.279 3.926 9.709 1.00 95.19 110 VAL A C 1
ATOM 812 O O . VAL A 1 110 ? -5.981 3.506 10.628 1.00 95.19 110 VAL A O 1
ATOM 815 N N . GLY A 1 111 ? -4.643 5.100 9.773 1.00 93.75 111 GLY A N 1
ATOM 816 C CA . GLY A 1 111 ? -4.664 5.952 10.965 1.00 93.75 111 GLY A CA 1
ATOM 817 C C . GLY A 1 111 ? -6.066 6.446 11.348 1.00 93.75 111 GLY A C 1
ATOM 818 O O . GLY A 1 111 ? -6.366 6.594 12.532 1.00 93.75 111 GLY A O 1
ATOM 819 N N . LYS A 1 112 ? -6.964 6.667 10.376 1.00 93.06 112 LYS A N 1
ATOM 820 C CA . LYS A 1 112 ? -8.385 6.963 10.654 1.00 93.06 112 LYS A CA 1
ATOM 821 C C . LYS A 1 112 ? -9.072 5.777 11.329 1.00 93.06 112 LYS A C 1
ATOM 823 O O . LYS A 1 112 ? -9.736 5.974 12.342 1.00 93.06 112 LYS A O 1
ATOM 828 N N . CYS A 1 113 ? -8.872 4.559 10.822 1.00 92.31 113 CYS A N 1
ATOM 829 C CA . CYS A 1 113 ? -9.424 3.355 11.445 1.00 92.31 113 CYS A CA 1
ATOM 830 C C . CYS A 1 113 ? -8.903 3.173 12.875 1.00 92.31 113 CYS A C 1
ATOM 832 O O . CYS A 1 113 ? -9.690 2.912 13.776 1.00 92.31 113 CYS A O 1
ATOM 834 N N . GLU A 1 114 ? -7.603 3.370 13.104 1.00 93.25 114 GLU A N 1
ATOM 835 C CA . GLU A 1 114 ? -6.998 3.250 14.439 1.00 93.25 114 GLU A CA 1
ATOM 836 C C . GLU A 1 114 ? -7.574 4.250 15.438 1.00 93.25 114 GLU A C 1
ATOM 838 O O . GLU A 1 114 ? -7.886 3.872 16.564 1.00 93.25 114 GLU A O 1
ATOM 843 N N . LYS A 1 115 ? -7.790 5.501 15.015 1.00 91.56 115 LYS A N 1
ATOM 844 C CA . LYS A 1 115 ? -8.451 6.507 15.853 1.00 91.56 115 LYS A CA 1
ATOM 845 C C . LYS A 1 115 ? -9.862 6.083 16.238 1.00 91.56 115 LYS A C 1
ATOM 847 O O . LYS A 1 115 ? -10.218 6.228 17.396 1.00 91.56 115 LYS A O 1
ATOM 852 N N . MET A 1 116 ? -10.644 5.564 15.292 1.00 89.94 116 MET A N 1
ATOM 853 C CA . MET A 1 116 ? -12.018 5.136 15.570 1.00 89.94 116 MET A CA 1
ATOM 854 C C . MET A 1 116 ? -12.074 3.909 16.480 1.00 89.94 116 MET A C 1
ATOM 856 O O . MET A 1 116 ? -12.909 3.876 17.373 1.00 89.94 116 MET A O 1
ATOM 860 N N . ILE A 1 117 ? -11.165 2.948 16.287 1.00 90.50 117 ILE A N 1
ATOM 861 C CA . ILE A 1 117 ? -11.034 1.752 17.136 1.00 90.50 117 ILE A CA 1
ATOM 862 C C . ILE A 1 117 ? -10.682 2.128 18.581 1.00 90.50 117 ILE A C 1
ATOM 864 O O . ILE A 1 117 ? -11.128 1.472 19.510 1.00 90.50 117 ILE A O 1
ATOM 868 N N . ALA A 1 118 ? -9.882 3.177 18.778 1.00 89.62 118 ALA A N 1
ATOM 869 C CA . ALA A 1 118 ? -9.441 3.608 20.103 1.00 89.62 118 ALA A CA 1
ATOM 870 C C . ALA A 1 118 ? -10.472 4.459 20.870 1.00 89.62 118 ALA A C 1
ATOM 872 O O . ALA A 1 118 ? -10.228 4.819 22.023 1.00 89.62 118 ALA A O 1
ATOM 873 N N . LEU A 1 119 ? -11.583 4.855 20.239 1.00 86.06 119 LEU A N 1
ATOM 874 C CA . LEU A 1 119 ? -12.604 5.657 20.904 1.00 86.06 119 LEU A CA 1
ATOM 875 C C . LEU A 1 119 ? -13.503 4.770 21.776 1.00 86.06 119 LEU A C 1
ATOM 877 O O . LEU A 1 119 ? -13.872 3.676 21.356 1.00 86.06 119 LEU A O 1
ATOM 881 N N . PRO A 1 120 ? -13.915 5.254 22.962 1.00 78.75 120 PRO A N 1
ATOM 882 C CA . PRO A 1 120 ? -14.862 4.531 23.795 1.00 78.75 120 PRO A CA 1
ATOM 883 C C . PRO A 1 120 ? -16.197 4.392 23.064 1.00 78.75 120 PRO A C 1
ATOM 885 O O . PRO A 1 120 ? -16.752 5.369 22.550 1.00 78.75 120 PRO A O 1
ATOM 888 N N . GLU A 1 121 ? -16.718 3.172 23.030 1.00 74.31 121 GLU A N 1
ATOM 889 C CA . GLU A 1 121 ? -17.968 2.888 22.343 1.00 74.31 121 GLU A CA 1
ATOM 890 C C . GLU A 1 121 ? -19.211 3.259 23.169 1.00 74.31 121 GLU A C 1
ATOM 892 O O . GLU A 1 121 ? -19.165 3.290 24.404 1.00 74.31 121 GLU A O 1
ATOM 897 N N . PRO A 1 122 ? -20.355 3.535 22.511 1.00 73.69 122 PRO A N 1
ATOM 898 C CA . PRO A 1 122 ? -21.618 3.752 23.202 1.00 73.69 122 PRO A CA 1
ATOM 899 C C . PRO A 1 122 ? -22.035 2.521 24.018 1.00 73.69 122 PRO A C 1
ATOM 901 O O . PRO A 1 122 ? -21.873 1.378 23.586 1.00 73.69 122 PRO A O 1
ATOM 904 N N . ILE A 1 123 ? -22.648 2.755 25.180 1.00 74.38 123 ILE A N 1
ATOM 905 C CA . ILE A 1 123 ? -23.194 1.687 26.027 1.00 74.38 123 ILE A CA 1
ATOM 906 C C . ILE A 1 123 ? -24.233 0.883 25.229 1.00 74.38 123 ILE A C 1
ATOM 908 O O . ILE A 1 123 ? -25.179 1.454 24.687 1.00 74.38 123 ILE A O 1
ATOM 912 N N . GLY A 1 124 ? -24.070 -0.444 25.193 1.00 73.50 124 GLY A N 1
ATOM 913 C CA . GLY A 1 124 ? -24.972 -1.359 24.484 1.00 73.50 124 GLY A CA 1
ATOM 914 C C . GLY A 1 124 ? -24.581 -1.665 23.034 1.00 73.50 124 GLY A C 1
ATOM 915 O O . GLY A 1 124 ? -25.405 -2.213 22.303 1.00 73.50 124 GLY A O 1
ATOM 916 N N . CYS A 1 125 ? -23.360 -1.327 22.605 1.00 73.94 125 CYS A N 1
ATOM 917 C CA . CYS A 1 125 ? -22.854 -1.745 21.299 1.00 73.94 125 CYS A CA 1
ATOM 918 C C . CYS A 1 125 ? -22.705 -3.276 21.215 1.00 73.94 125 CYS A C 1
ATOM 920 O O . CYS A 1 125 ? -22.287 -3.924 22.176 1.00 73.94 125 CYS A O 1
ATOM 922 N N . ALA A 1 126 ? -23.060 -3.854 20.065 1.00 83.06 126 ALA A N 1
ATOM 923 C CA . ALA A 1 126 ? -23.021 -5.301 19.845 1.00 83.06 126 ALA A CA 1
ATOM 924 C C . ALA A 1 126 ? -21.609 -5.838 19.544 1.00 83.06 126 ALA A C 1
ATOM 926 O O . ALA A 1 126 ? -21.388 -7.040 19.666 1.00 83.06 126 ALA A O 1
ATOM 927 N N . ASP A 1 127 ? -20.678 -4.964 19.150 1.00 82.94 127 ASP A N 1
ATOM 928 C CA . ASP A 1 127 ? -19.325 -5.327 18.714 1.00 82.94 127 ASP A CA 1
ATOM 929 C C . ASP A 1 127 ? -18.281 -4.310 19.217 1.00 82.94 127 ASP A C 1
ATOM 931 O O . ASP A 1 127 ? -17.806 -3.486 18.429 1.00 82.94 127 ASP A O 1
ATOM 935 N N . PRO A 1 128 ? -17.974 -4.330 20.531 1.00 81.19 128 PRO A N 1
ATOM 936 C CA . PRO A 1 128 ? -17.089 -3.362 21.153 1.00 81.19 128 PRO A CA 1
ATOM 937 C C . PRO A 1 128 ? -15.611 -3.572 20.839 1.00 81.19 128 PRO A C 1
ATOM 939 O O . PRO A 1 128 ? -15.099 -4.693 20.901 1.00 81.19 128 PRO A O 1
ATOM 942 N N . CYS A 1 129 ? -14.898 -2.475 20.593 1.00 79.19 129 CYS A N 1
ATOM 943 C CA . CYS A 1 129 ? -13.444 -2.473 20.629 1.00 79.19 129 CYS A CA 1
ATOM 944 C C . CYS A 1 129 ? -12.9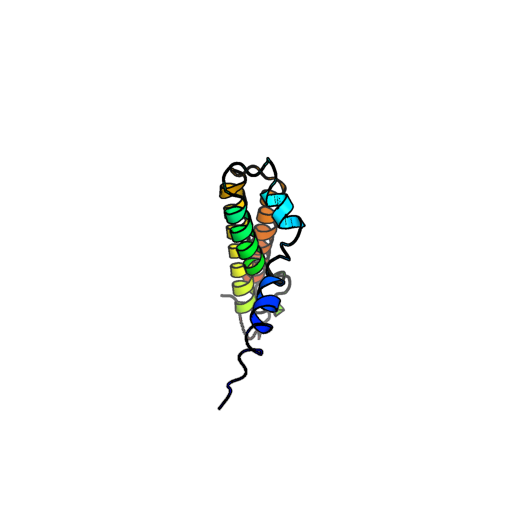05 -2.663 22.062 1.00 79.19 129 CYS A C 1
ATOM 946 O O . CYS A 1 129 ? -13.496 -2.133 23.008 1.00 79.19 129 CYS A O 1
ATOM 948 N N . PRO A 1 130 ? -11.819 -3.449 22.223 1.00 69.69 130 PRO A N 1
ATOM 949 C CA . PRO A 1 130 ? -11.211 -3.747 23.520 1.00 69.69 130 PRO A CA 1
ATOM 950 C C . PRO A 1 130 ? -10.531 -2.540 24.174 1.00 69.69 130 PRO A C 1
ATOM 952 O O . PRO A 1 130 ? -10.050 -1.647 23.438 1.00 69.69 130 PRO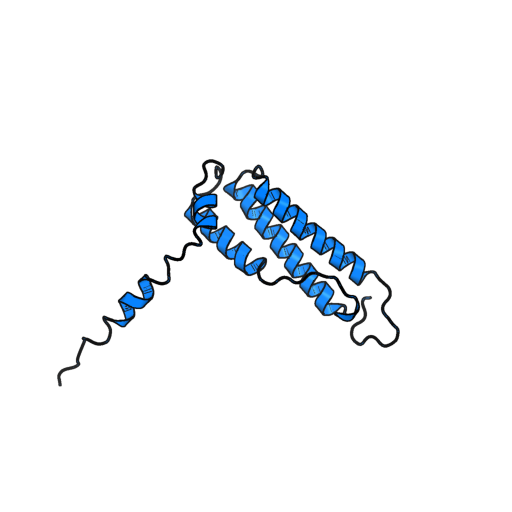 A O 1
#